Protein AF-A0A1V3WHT8-F1 (afdb_monomer_lite)

pLDDT: mean 90.33, std 12.04, range [51.59, 98.81]

Organism: Mycobacterium kansasii (NCBI:txid1768)

Structure (mmCIF, N/CA/C/O backbone):
data_AF-A0A1V3WHT8-F1
#
_entry.id   AF-A0A1V3WHT8-F1
#
loop_
_atom_site.group_PDB
_atom_site.id
_atom_site.type_symbol
_atom_site.label_atom_id
_atom_site.label_alt_id
_atom_site.label_comp_id
_atom_site.label_asym_id
_atom_site.label_entity_id
_atom_site.label_seq_id
_atom_site.pdbx_PDB_ins_code
_atom_site.Cartn_x
_atom_site.Cartn_y
_atom_site.Cartn_z
_atom_site.occupancy
_atom_site.B_iso_or_equiv
_atom_site.auth_seq_id
_atom_site.auth_comp_id
_atom_site.auth_asym_id
_atom_site.auth_atom_id
_atom_site.pdbx_PDB_model_num
ATOM 1 N N . MET A 1 1 ? -12.324 -12.374 7.167 1.00 54.53 1 MET A N 1
ATOM 2 C CA . MET A 1 1 ? -12.277 -11.087 7.893 1.00 54.53 1 MET A CA 1
ATOM 3 C C . MET A 1 1 ? -10.831 -10.645 7.962 1.00 54.53 1 MET A C 1
ATOM 5 O O . MET A 1 1 ? -9.993 -11.457 8.334 1.00 54.53 1 MET A O 1
ATOM 9 N N . ALA A 1 2 ? -10.518 -9.416 7.570 1.00 68.50 2 ALA A N 1
ATOM 10 C CA . ALA A 1 2 ? -9.172 -8.883 7.746 1.00 68.50 2 ALA A CA 1
ATOM 11 C C . ALA A 1 2 ? -8.991 -8.393 9.192 1.00 68.50 2 ALA A C 1
ATOM 13 O O . ALA A 1 2 ? -9.938 -7.889 9.800 1.00 68.50 2 ALA A O 1
ATOM 14 N N . GLN A 1 3 ? -7.794 -8.584 9.754 1.00 77.38 3 GLN A N 1
ATOM 15 C CA . GLN A 1 3 ? -7.547 -8.518 11.205 1.00 77.38 3 GLN A CA 1
ATOM 16 C C . GLN A 1 3 ? -7.968 -7.191 11.863 1.00 77.38 3 GLN A C 1
ATOM 18 O O . GLN A 1 3 ? -8.355 -7.186 13.024 1.00 77.38 3 GLN A O 1
ATOM 23 N N . THR A 1 4 ? -7.981 -6.085 11.115 1.00 83.62 4 THR A N 1
ATOM 24 C CA . THR A 1 4 ? -8.349 -4.747 11.613 1.00 83.62 4 THR A CA 1
ATOM 25 C C . THR A 1 4 ? -9.849 -4.436 11.565 1.00 83.62 4 THR A C 1
ATOM 27 O O . THR A 1 4 ? -10.257 -3.350 11.955 1.00 83.62 4 THR A O 1
ATOM 30 N N . THR A 1 5 ? -10.683 -5.365 11.083 1.00 86.00 5 THR A N 1
ATOM 31 C CA . THR A 1 5 ? -12.138 -5.154 10.895 1.00 86.00 5 THR A CA 1
ATOM 32 C C . THR A 1 5 ? -13.016 -6.013 11.794 1.00 86.00 5 THR A C 1
ATOM 34 O O . THR A 1 5 ? -14.228 -5.845 11.797 1.00 86.00 5 THR A O 1
ATOM 37 N N . ALA A 1 6 ? -12.418 -6.919 12.567 1.00 82.50 6 ALA A N 1
ATOM 38 C CA . ALA A 1 6 ? -13.117 -7.781 13.519 1.00 82.50 6 ALA A CA 1
ATOM 39 C C . ALA A 1 6 ? -12.771 -7.385 14.963 1.00 82.50 6 ALA A C 1
ATOM 41 O O . ALA A 1 6 ? -12.422 -8.229 15.786 1.00 82.50 6 ALA A O 1
ATOM 42 N N . PHE A 1 7 ? -12.796 -6.082 15.244 1.00 85.06 7 PHE A N 1
ATOM 43 C CA . PHE A 1 7 ? -12.471 -5.547 16.559 1.00 85.06 7 PHE A CA 1
ATOM 44 C C . PHE A 1 7 ? -13.692 -5.657 17.480 1.00 85.06 7 PHE A C 1
ATOM 46 O O . PHE A 1 7 ? -14.740 -5.080 17.200 1.00 85.06 7 PHE A O 1
ATOM 53 N N . ALA A 1 8 ? -13.570 -6.423 18.562 1.00 90.31 8 ALA A N 1
ATOM 54 C CA . ALA A 1 8 ? -14.636 -6.570 19.547 1.00 90.31 8 ALA A CA 1
ATOM 55 C C . ALA A 1 8 ? -14.677 -5.367 20.503 1.00 90.31 8 ALA A C 1
ATOM 57 O O . ALA A 1 8 ? -13.639 -4.799 20.842 1.00 90.31 8 ALA A O 1
ATOM 58 N N . ALA A 1 9 ? -15.874 -5.005 20.971 1.00 92.56 9 ALA A N 1
ATOM 59 C CA . ALA A 1 9 ? -16.027 -4.015 22.033 1.00 92.56 9 ALA A CA 1
ATOM 60 C C . ALA A 1 9 ? -15.385 -4.521 23.335 1.00 92.56 9 ALA A C 1
ATOM 62 O O . ALA A 1 9 ? -15.534 -5.689 23.696 1.00 92.56 9 ALA A O 1
ATOM 63 N N . ALA A 1 10 ? -14.673 -3.639 24.039 1.00 93.12 10 ALA A N 1
ATOM 64 C CA . ALA A 1 10 ? -13.989 -3.982 25.290 1.00 93.12 10 ALA A CA 1
ATOM 65 C C . ALA A 1 10 ? -14.962 -4.196 26.466 1.00 93.12 10 ALA A C 1
ATOM 67 O O . ALA A 1 10 ? -14.644 -4.912 27.413 1.00 93.12 10 ALA A O 1
ATOM 68 N N . GLY A 1 11 ? -16.146 -3.589 26.388 1.00 92.94 11 GLY A N 1
ATOM 69 C CA . GLY A 1 11 ? -17.230 -3.692 27.356 1.00 92.94 11 GLY A CA 1
ATOM 70 C C . GLY A 1 11 ? -18.595 -3.710 26.669 1.00 92.94 11 GLY A C 1
ATOM 71 O O . GLY A 1 11 ? -18.702 -3.497 25.461 1.00 92.94 11 GLY A O 1
ATOM 72 N N . ALA A 1 12 ? -19.641 -3.982 27.451 1.00 94.94 12 ALA A N 1
ATOM 73 C CA . ALA A 1 12 ? -21.026 -4.020 26.973 1.00 94.94 12 ALA A CA 1
ATOM 74 C C . ALA A 1 12 ? -21.687 -2.630 26.894 1.00 94.94 12 ALA A C 1
ATOM 76 O O . ALA A 1 12 ? -22.847 -2.523 26.502 1.00 94.94 12 ALA A O 1
ATOM 77 N N . ASP A 1 13 ? -20.979 -1.580 27.305 1.00 97.62 13 ASP A N 1
ATOM 78 C CA . ASP A 1 13 ? -21.473 -0.212 27.276 1.00 97.62 13 ASP A CA 1
ATOM 79 C C . ASP A 1 13 ? -21.450 0.383 25.858 1.00 97.62 13 ASP A C 1
ATOM 81 O O . ASP A 1 13 ? -20.706 -0.037 24.965 1.00 97.62 13 ASP A O 1
ATOM 85 N N . GLU A 1 14 ? -22.277 1.404 25.663 1.00 96.38 14 GLU A N 1
ATOM 86 C CA . GLU A 1 14 ? -22.441 2.087 24.381 1.00 96.38 14 GLU A CA 1
ATOM 87 C C . GLU A 1 14 ? -21.165 2.790 23.895 1.00 96.38 14 GLU A C 1
ATOM 89 O O . GLU A 1 14 ? -20.935 2.869 22.687 1.00 96.38 14 GLU A O 1
ATOM 94 N N . VAL A 1 15 ? -20.298 3.246 24.806 1.00 97.31 15 VAL A N 1
ATOM 95 C CA . VAL A 1 15 ? -19.038 3.912 24.448 1.00 97.31 15 VAL A CA 1
ATOM 96 C C . VAL A 1 15 ? -18.055 2.886 23.890 1.00 97.31 15 VAL A C 1
ATOM 98 O O . VAL A 1 15 ? -17.481 3.103 22.821 1.00 97.31 15 VAL A O 1
ATOM 101 N N . SER A 1 16 ? -17.915 1.730 24.540 1.00 97.69 16 SER A N 1
ATOM 102 C CA . SER A 1 16 ? -17.114 0.607 24.042 1.00 97.69 16 SER A CA 1
ATOM 103 C C . SER A 1 16 ? -17.590 0.123 22.670 1.00 97.69 16 SER A C 1
ATOM 105 O O . SER A 1 16 ? -16.765 -0.135 21.788 1.00 97.69 16 SER A O 1
ATOM 107 N N . ALA A 1 17 ? -18.908 0.037 22.460 1.00 95.94 17 ALA A N 1
ATOM 108 C CA . ALA A 1 17 ? -19.484 -0.326 21.166 1.00 95.94 17 ALA A CA 1
ATOM 109 C C . ALA A 1 17 ? -19.181 0.724 20.081 1.00 95.94 17 ALA A C 1
ATOM 111 O O . ALA A 1 17 ? -18.767 0.368 18.974 1.00 95.94 17 ALA A O 1
ATOM 112 N N . ALA A 1 18 ? -19.322 2.014 20.401 1.00 96.44 18 ALA A N 1
ATOM 113 C CA . ALA A 1 18 ? -19.026 3.106 19.476 1.00 96.44 18 ALA A CA 1
ATOM 114 C C . ALA A 1 18 ? -17.539 3.153 19.083 1.00 96.44 18 ALA A C 1
ATOM 116 O O . ALA A 1 18 ? -17.216 3.331 17.907 1.00 96.44 18 ALA A O 1
ATOM 117 N N . ILE A 1 19 ? -16.629 2.935 20.038 1.00 95.94 19 ILE A N 1
ATOM 118 C CA . ILE A 1 19 ? -15.185 2.868 19.777 1.00 95.94 19 ILE A CA 1
ATOM 119 C C . ILE A 1 19 ? -14.858 1.688 18.853 1.00 95.94 19 ILE A C 1
ATOM 121 O O . ILE A 1 19 ? -14.114 1.856 17.884 1.00 95.94 19 ILE A O 1
ATOM 125 N N . ALA A 1 20 ? -15.434 0.507 19.102 1.00 95.50 20 ALA A N 1
ATOM 126 C CA . ALA A 1 20 ? -15.217 -0.654 18.243 1.00 95.50 20 ALA A CA 1
ATOM 127 C C . ALA A 1 20 ? -15.707 -0.413 16.807 1.00 95.50 20 ALA A C 1
ATOM 129 O O . ALA A 1 20 ? -14.977 -0.683 15.850 1.00 95.50 20 ALA A O 1
ATOM 130 N N . ALA A 1 21 ? -16.895 0.180 16.652 1.00 94.31 21 ALA A N 1
ATOM 131 C CA . ALA A 1 21 ? -17.439 0.547 15.348 1.00 94.31 21 ALA A CA 1
ATOM 132 C C . ALA A 1 21 ? -16.556 1.573 14.612 1.00 94.31 21 ALA A C 1
ATOM 134 O O . ALA A 1 21 ? -16.313 1.429 13.412 1.00 94.31 21 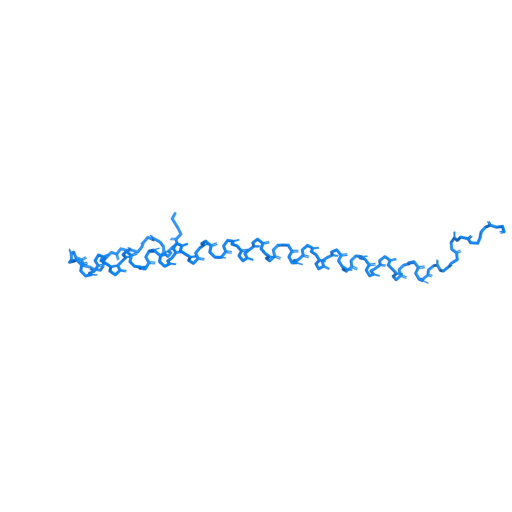ALA A O 1
ATOM 135 N N . PHE A 1 22 ? -16.021 2.571 15.325 1.00 95.06 22 PHE A N 1
ATOM 136 C CA . PHE A 1 22 ? -15.096 3.555 14.759 1.00 95.06 22 PHE A CA 1
ATOM 137 C C . PHE A 1 22 ? -13.836 2.892 14.185 1.00 95.06 22 PHE A C 1
ATOM 139 O O . PHE A 1 22 ? -13.474 3.138 13.030 1.00 95.06 22 PHE A O 1
ATOM 146 N N . PHE A 1 23 ? -13.185 2.013 14.954 1.00 94.81 23 PHE A N 1
ATOM 147 C CA . PHE A 1 23 ? -11.981 1.321 14.488 1.00 94.81 23 PHE A CA 1
ATOM 148 C C . PHE A 1 23 ? -12.268 0.340 13.354 1.00 94.81 23 PHE A C 1
ATOM 150 O O . PHE A 1 23 ? -11.469 0.247 12.423 1.00 94.81 23 PHE A O 1
ATOM 157 N N . GLN A 1 24 ? -13.416 -0.338 13.373 1.00 94.50 24 GLN A N 1
ATOM 158 C CA . GLN A 1 24 ? -13.831 -1.188 12.263 1.00 94.50 24 GLN A CA 1
ATOM 159 C C . GLN A 1 24 ? -13.999 -0.378 10.971 1.00 94.50 24 GLN A C 1
ATOM 161 O O . GLN A 1 24 ? -13.472 -0.777 9.930 1.00 94.50 24 GLN A O 1
ATOM 166 N N . GLN A 1 25 ? -14.659 0.783 11.032 1.00 94.62 25 GLN A N 1
ATOM 167 C CA . GLN A 1 25 ? -14.801 1.665 9.871 1.00 94.62 25 GLN A CA 1
ATOM 168 C C . GLN A 1 25 ? -13.441 2.172 9.377 1.00 94.62 25 GLN A C 1
ATOM 170 O O . GLN A 1 25 ? -13.183 2.196 8.171 1.00 94.62 25 GLN A O 1
ATOM 175 N N . HIS A 1 26 ? -12.538 2.528 10.295 1.00 95.62 26 HIS A N 1
ATOM 176 C CA . HIS A 1 26 ? -11.173 2.904 9.941 1.00 95.62 26 HIS A CA 1
ATOM 177 C C . HIS A 1 26 ? -10.424 1.753 9.248 1.00 95.62 26 HIS A C 1
ATOM 179 O O . HIS A 1 26 ? -9.791 1.965 8.214 1.00 95.62 26 HIS A O 1
ATOM 185 N N . GLY A 1 27 ? -10.546 0.525 9.760 1.00 94.56 27 GLY A N 1
ATOM 186 C CA . GLY A 1 27 ? -9.946 -0.673 9.174 1.00 94.56 27 GLY A CA 1
ATOM 187 C C . GLY A 1 27 ? -10.461 -0.981 7.765 1.00 94.56 27 GLY A C 1
ATOM 188 O O . GLY A 1 27 ? -9.668 -1.353 6.898 1.00 94.56 27 GLY A O 1
ATOM 189 N N . LEU A 1 28 ? -11.759 -0.780 7.511 1.00 95.12 28 LEU A N 1
ATOM 190 C CA . LEU A 1 28 ? -12.355 -0.920 6.177 1.00 95.12 28 LEU A CA 1
ATOM 191 C C . LEU A 1 28 ? -11.804 0.128 5.203 1.00 95.12 28 LEU A C 1
ATOM 193 O O . LEU A 1 28 ? -11.370 -0.222 4.105 1.00 95.12 28 LEU A O 1
ATOM 197 N N . ASN A 1 29 ? -11.755 1.396 5.621 1.00 95.44 29 ASN A N 1
ATOM 198 C CA . ASN A 1 29 ? -11.203 2.480 4.807 1.00 95.44 29 ASN A CA 1
ATOM 199 C C . ASN A 1 29 ? -9.722 2.243 4.483 1.00 95.44 29 ASN A C 1
ATOM 201 O O . ASN A 1 29 ? -9.304 2.413 3.337 1.00 95.44 29 ASN A O 1
ATOM 205 N N . TYR A 1 30 ? -8.940 1.807 5.474 1.00 96.06 30 TYR A N 1
ATOM 206 C CA . TYR A 1 30 ? -7.536 1.459 5.282 1.00 96.06 30 TYR A CA 1
ATOM 207 C C . TYR A 1 30 ? -7.381 0.345 4.245 1.00 96.06 30 TYR A C 1
ATOM 209 O O . TYR A 1 30 ? -6.604 0.492 3.309 1.00 96.06 30 TYR A O 1
ATOM 217 N N . GLN A 1 31 ? -8.163 -0.734 4.341 1.00 95.94 31 GLN A N 1
ATOM 218 C CA . GLN A 1 31 ? -8.091 -1.831 3.372 1.00 95.94 31 GLN A CA 1
ATOM 219 C C . GLN A 1 31 ? -8.485 -1.409 1.958 1.00 95.94 31 GLN A C 1
ATOM 221 O O . GLN A 1 31 ? -7.820 -1.805 1.000 1.00 95.94 31 GLN A O 1
ATOM 226 N N . ALA A 1 32 ? -9.521 -0.579 1.816 1.00 95.56 32 ALA A N 1
ATOM 227 C CA . ALA A 1 32 ? -9.915 -0.038 0.521 1.00 95.56 32 ALA A CA 1
ATOM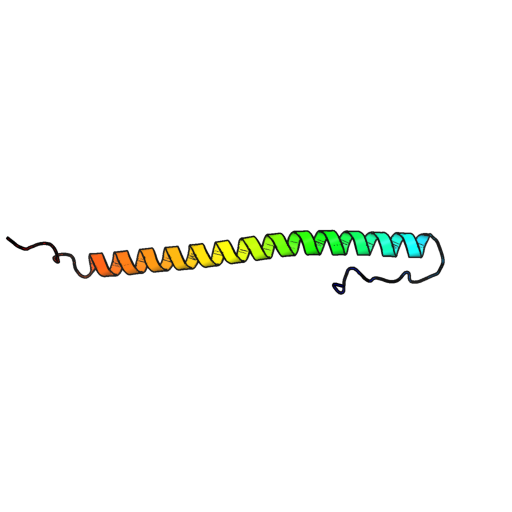 228 C C . ALA A 1 32 ? -8.794 0.814 -0.101 1.00 95.56 32 ALA A C 1
ATOM 230 O O . ALA A 1 32 ? -8.539 0.725 -1.304 1.00 95.56 32 ALA A O 1
ATOM 231 N N . LEU A 1 33 ? -8.092 1.612 0.708 1.00 97.25 33 LEU A N 1
ATOM 232 C CA . LEU A 1 33 ? -6.936 2.387 0.260 1.00 97.25 33 LEU A CA 1
ATOM 233 C C . LEU A 1 33 ? -5.738 1.488 -0.080 1.00 97.25 33 LEU A C 1
ATOM 235 O O . LEU A 1 33 ? -5.102 1.681 -1.114 1.00 97.25 33 LEU A O 1
ATOM 239 N N . SER A 1 34 ? -5.441 0.479 0.741 1.00 96.94 34 SER A N 1
ATOM 240 C CA . SER A 1 34 ? -4.353 -0.472 0.484 1.00 96.94 34 SER A CA 1
ATOM 241 C C . SER A 1 34 ? -4.568 -1.261 -0.808 1.00 96.94 34 SER A C 1
ATOM 243 O O . SER A 1 34 ? -3.610 -1.489 -1.541 1.00 96.94 34 SER A O 1
ATOM 245 N N . ALA A 1 35 ? -5.810 -1.634 -1.129 1.00 96.94 35 ALA A N 1
ATOM 246 C CA . ALA A 1 35 ? -6.135 -2.286 -2.396 1.00 96.94 35 ALA A CA 1
ATOM 247 C C . ALA A 1 35 ? -5.829 -1.379 -3.602 1.00 96.94 35 ALA A C 1
ATOM 249 O O . ALA A 1 35 ? -5.225 -1.825 -4.578 1.00 96.94 35 ALA A O 1
ATOM 250 N N . GLN A 1 36 ? -6.176 -0.090 -3.513 1.00 98.44 36 GLN A N 1
ATOM 251 C CA . GLN A 1 36 ? -5.839 0.903 -4.541 1.00 98.44 36 GLN A CA 1
ATOM 252 C C . GLN A 1 36 ? -4.323 1.092 -4.667 1.00 98.44 36 GLN A C 1
ATOM 254 O O . GLN A 1 36 ? -3.791 1.094 -5.776 1.00 98.44 36 GLN A O 1
ATOM 259 N N . ALA A 1 37 ? -3.612 1.181 -3.541 1.00 98.38 37 ALA A N 1
ATOM 260 C CA . ALA A 1 37 ? -2.158 1.297 -3.524 1.00 98.38 37 ALA A CA 1
ATOM 261 C C . ALA A 1 37 ? -1.471 0.069 -4.148 1.00 98.38 37 ALA A C 1
ATOM 263 O O . ALA A 1 37 ? -0.518 0.224 -4.908 1.00 98.38 37 ALA A O 1
ATOM 264 N N . ALA A 1 38 ? -1.973 -1.141 -3.888 1.00 98.62 38 ALA A N 1
ATOM 265 C CA . ALA A 1 38 ? -1.460 -2.366 -4.498 1.00 98.62 38 ALA A CA 1
ATOM 266 C C . ALA A 1 38 ? -1.683 -2.388 -6.020 1.00 98.62 38 ALA A C 1
ATOM 268 O O . ALA A 1 38 ? -0.778 -2.748 -6.773 1.00 98.62 38 ALA A O 1
ATOM 269 N N . ALA A 1 39 ? -2.857 -1.953 -6.490 1.00 98.62 39 ALA A N 1
ATOM 270 C CA . ALA A 1 39 ? -3.135 -1.834 -7.921 1.00 98.62 39 ALA A CA 1
ATOM 271 C C . ALA A 1 39 ? -2.199 -0.821 -8.602 1.00 98.62 39 ALA A C 1
ATOM 273 O O . ALA A 1 39 ? -1.610 -1.126 -9.641 1.00 98.62 39 ALA A O 1
ATOM 274 N N . PHE A 1 40 ? -2.001 0.345 -7.982 1.00 98.62 40 PHE A N 1
ATOM 275 C CA . PHE A 1 40 ? -1.040 1.345 -8.443 1.00 98.62 40 PHE A CA 1
ATOM 276 C C . PHE A 1 40 ? 0.388 0.788 -8.483 1.00 98.62 40 PHE A C 1
ATOM 278 O O . PHE A 1 40 ? 1.078 0.937 -9.488 1.00 98.62 40 PHE A O 1
ATOM 285 N N . HIS A 1 41 ? 0.826 0.108 -7.419 1.00 98.81 41 HIS A N 1
ATOM 286 C CA . HIS A 1 41 ? 2.158 -0.490 -7.350 1.00 98.81 41 HIS A CA 1
ATOM 287 C C . HIS A 1 41 ? 2.394 -1.479 -8.500 1.00 98.81 41 HIS A C 1
ATOM 289 O O . HIS A 1 41 ? 3.434 -1.426 -9.154 1.00 98.81 41 HIS A O 1
ATOM 295 N N . ASN A 1 42 ? 1.407 -2.325 -8.808 1.00 98.75 42 ASN A N 1
ATOM 296 C CA . ASN A 1 42 ? 1.493 -3.259 -9.930 1.00 98.75 42 ASN A CA 1
ATOM 297 C C . ASN A 1 42 ? 1.661 -2.533 -11.273 1.00 98.75 42 ASN A C 1
ATOM 299 O O . ASN A 1 42 ? 2.521 -2.911 -12.067 1.00 98.75 42 ASN A O 1
ATOM 303 N N . GLN A 1 43 ? 0.885 -1.473 -11.520 1.00 98.75 43 GLN A N 1
ATOM 304 C CA . GLN A 1 43 ? 1.013 -0.666 -12.739 1.00 98.75 43 GLN A CA 1
ATOM 305 C C . GLN A 1 43 ? 2.371 0.039 -12.820 1.00 98.75 43 GLN A C 1
ATOM 307 O O . GLN A 1 43 ? 3.002 0.058 -13.875 1.00 98.75 43 GLN A O 1
ATOM 312 N N . PHE A 1 44 ? 2.846 0.582 -11.699 1.00 98.69 44 PHE A N 1
ATOM 313 C CA . PHE A 1 44 ? 4.155 1.218 -11.611 1.00 98.69 44 PHE A CA 1
ATOM 314 C C . PHE A 1 44 ? 5.275 0.249 -12.001 1.00 98.69 44 PHE A C 1
ATOM 316 O O . PHE A 1 44 ? 6.097 0.572 -12.858 1.00 98.69 44 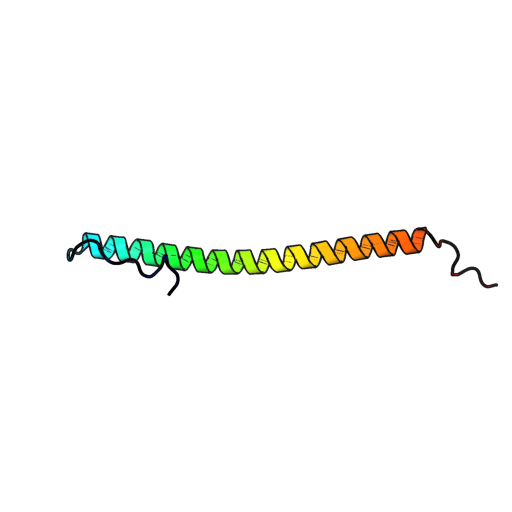PHE A O 1
ATOM 323 N N . VAL A 1 45 ? 5.278 -0.959 -11.428 1.00 98.81 45 VAL A N 1
ATOM 324 C CA . VAL A 1 45 ? 6.294 -1.979 -11.720 1.00 98.81 45 VAL A CA 1
ATOM 325 C C . VAL A 1 45 ? 6.221 -2.439 -13.179 1.00 98.81 45 VAL A C 1
ATOM 327 O O . VAL A 1 45 ? 7.258 -2.566 -13.826 1.00 98.81 45 VAL A O 1
ATOM 330 N N . GLN A 1 46 ? 5.020 -2.629 -13.735 1.00 98.75 46 GLN A N 1
ATOM 331 C CA . GLN A 1 46 ? 4.853 -2.975 -15.153 1.00 98.75 46 GLN A CA 1
ATOM 332 C C . GLN A 1 46 ? 5.444 -1.905 -16.078 1.00 98.75 46 GLN A C 1
ATOM 334 O O . GLN A 1 46 ? 6.214 -2.227 -16.984 1.00 98.75 46 GLN A O 1
ATOM 339 N N . ASN A 1 47 ? 5.142 -0.632 -15.819 1.00 98.69 47 ASN A N 1
ATOM 340 C CA . ASN A 1 47 ? 5.665 0.482 -16.608 1.00 98.69 47 ASN A CA 1
ATOM 341 C C . ASN A 1 47 ? 7.186 0.616 -16.470 1.00 98.69 47 ASN A C 1
ATOM 343 O O . ASN A 1 47 ? 7.870 0.882 -17.458 1.00 98.69 47 ASN A O 1
ATOM 347 N N . LEU A 1 48 ? 7.726 0.389 -15.270 1.00 98.69 48 LEU A N 1
ATOM 348 C CA . LEU A 1 48 ? 9.166 0.399 -15.023 1.00 98.69 48 LEU A CA 1
ATOM 349 C C . LEU A 1 48 ? 9.887 -0.671 -15.857 1.00 98.69 48 LEU A C 1
ATOM 351 O O . LEU A 1 48 ? 10.887 -0.369 -16.508 1.00 98.69 48 LEU A O 1
ATOM 355 N N . PHE A 1 49 ? 9.360 -1.899 -15.890 1.00 98.62 49 PHE A N 1
ATOM 356 C CA . PHE A 1 49 ? 9.916 -2.966 -16.725 1.00 98.62 49 PHE A CA 1
ATOM 357 C C . PHE A 1 49 ? 9.794 -2.663 -18.220 1.00 98.62 49 PHE A C 1
ATOM 359 O O . PHE A 1 49 ? 10.758 -2.867 -18.958 1.00 98.62 49 PHE A O 1
ATOM 366 N N . GLY A 1 50 ? 8.653 -2.127 -18.665 1.00 98.44 50 GLY A N 1
ATOM 367 C CA . GLY A 1 50 ? 8.475 -1.692 -20.052 1.00 98.44 50 GLY A CA 1
ATOM 368 C C . GLY A 1 50 ? 9.492 -0.620 -20.460 1.00 98.44 50 GLY A C 1
ATOM 369 O O . GLY A 1 50 ? 10.102 -0.715 -21.523 1.00 98.44 50 GLY A O 1
ATOM 370 N N . GLY A 1 51 ? 9.750 0.354 -19.583 1.00 98.19 51 GLY A N 1
ATOM 371 C CA . GLY A 1 51 ? 10.781 1.372 -19.790 1.00 98.19 51 GLY A CA 1
ATOM 372 C C . GLY A 1 51 ? 12.186 0.775 -19.887 1.00 98.19 51 GLY A C 1
ATOM 373 O O . GLY A 1 51 ? 12.923 1.089 -20.821 1.00 98.19 51 GLY A O 1
ATOM 374 N N . ALA A 1 52 ? 12.548 -0.135 -18.978 1.00 98.12 52 ALA A N 1
ATOM 375 C CA . ALA A 1 52 ? 13.840 -0.823 -19.020 1.00 98.12 52 ALA A CA 1
ATOM 376 C C . ALA A 1 52 ? 14.035 -1.613 -20.328 1.00 98.12 52 ALA A C 1
ATOM 378 O O . ALA A 1 52 ? 15.109 -1.563 -20.930 1.00 98.12 52 ALA A O 1
ATOM 379 N N . GLN A 1 53 ? 12.988 -2.290 -20.809 1.00 98.06 53 GLN A N 1
ATOM 380 C CA . GLN A 1 53 ? 13.016 -2.997 -22.089 1.00 98.06 53 GLN A CA 1
ATOM 381 C C . GLN A 1 53 ? 13.188 -2.039 -23.274 1.00 98.06 53 GLN A C 1
ATOM 383 O O . GLN A 1 53 ? 13.955 -2.336 -24.191 1.00 98.06 53 GLN A O 1
ATOM 388 N N . ALA A 1 54 ? 12.518 -0.883 -23.254 1.00 97.44 54 ALA A N 1
ATOM 389 C CA . ALA A 1 54 ? 12.660 0.129 -24.295 1.00 97.44 54 ALA A CA 1
ATOM 390 C C . ALA A 1 54 ? 14.110 0.631 -24.384 1.00 97.44 54 ALA A C 1
ATOM 392 O O . ALA A 1 54 ? 14.685 0.635 -25.473 1.00 97.44 54 ALA A O 1
ATOM 393 N N . TYR A 1 55 ? 14.735 0.949 -23.247 1.00 96.75 55 TYR A N 1
ATOM 394 C CA . TYR A 1 55 ? 16.150 1.327 -23.205 1.00 96.75 55 TYR A CA 1
ATOM 395 C C . TYR A 1 55 ? 17.068 0.211 -23.708 1.00 96.75 55 TYR A C 1
ATOM 397 O O . TYR A 1 55 ? 17.916 0.466 -24.557 1.00 96.75 55 TYR A O 1
ATOM 405 N N . ALA A 1 56 ? 16.862 -1.035 -23.273 1.00 95.62 56 ALA A N 1
ATOM 406 C CA . ALA A 1 56 ? 17.649 -2.167 -23.763 1.00 95.62 56 ALA A CA 1
ATOM 407 C C . ALA A 1 56 ? 17.523 -2.354 -25.288 1.00 95.62 56 ALA A C 1
ATOM 409 O O . ALA A 1 56 ? 18.508 -2.644 -25.964 1.00 95.62 56 ALA A O 1
ATOM 410 N N . SER A 1 57 ? 16.325 -2.151 -25.849 1.00 94.31 57 SER A N 1
ATOM 411 C CA . SER A 1 57 ? 16.110 -2.219 -27.299 1.00 94.31 57 SER A CA 1
ATOM 412 C C . SER A 1 57 ? 16.798 -1.079 -28.056 1.00 94.31 57 SER A C 1
ATOM 414 O O . SER A 1 57 ? 17.344 -1.305 -29.136 1.00 94.31 57 SER A O 1
ATOM 416 N N . ALA A 1 58 ? 16.822 0.126 -27.476 1.00 93.62 58 ALA A N 1
ATOM 417 C CA . ALA A 1 58 ? 17.500 1.281 -28.050 1.00 93.62 58 ALA A CA 1
ATOM 418 C C . ALA A 1 58 ? 19.023 1.085 -28.058 1.00 93.62 58 ALA A C 1
ATOM 420 O O . ALA A 1 58 ? 19.654 1.310 -29.088 1.00 93.62 58 ALA A O 1
ATOM 421 N N . GLU A 1 59 ? 19.597 0.591 -26.957 1.00 92.62 59 GLU A N 1
ATOM 422 C CA . GLU A 1 59 ? 21.018 0.230 -26.864 1.00 92.62 59 GLU A CA 1
ATOM 423 C C . GLU A 1 59 ? 21.393 -0.843 -27.898 1.00 92.62 59 GLU A C 1
ATOM 425 O O . GLU A 1 59 ? 22.382 -0.701 -28.614 1.00 92.62 59 GLU A O 1
ATOM 430 N N . ALA A 1 60 ? 20.571 -1.886 -28.063 1.00 91.25 60 ALA A N 1
ATOM 431 C CA . ALA A 1 60 ? 20.808 -2.920 -29.071 1.00 91.25 60 ALA A CA 1
ATOM 432 C C . ALA A 1 60 ? 20.758 -2.374 -30.513 1.00 91.25 60 ALA A C 1
ATOM 434 O O . ALA A 1 60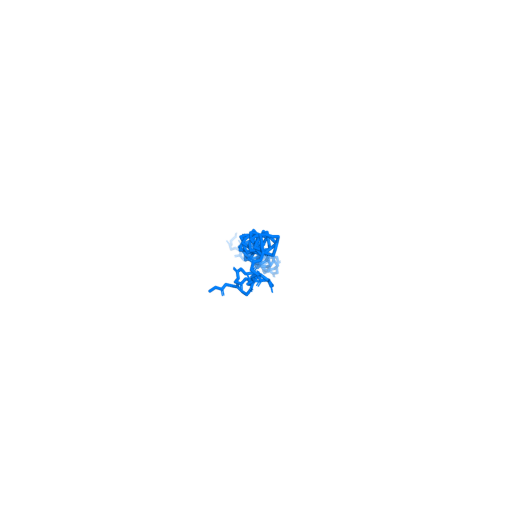 ? 21.570 -2.767 -31.353 1.00 91.25 60 ALA A O 1
ATOM 435 N N . ALA A 1 61 ? 19.828 -1.458 -30.805 1.00 88.81 61 ALA A N 1
ATOM 436 C CA . ALA A 1 61 ? 19.739 -0.798 -32.106 1.00 88.81 61 ALA A CA 1
ATOM 437 C C . ALA A 1 61 ? 20.938 0.131 -32.365 1.00 88.81 61 ALA A C 1
ATOM 439 O O . ALA A 1 61 ? 21.489 0.129 -33.465 1.00 88.81 61 ALA A O 1
ATOM 440 N N . ALA A 1 62 ? 21.376 0.882 -31.352 1.00 86.88 62 ALA A N 1
ATOM 441 C CA . ALA A 1 62 ? 22.548 1.751 -31.433 1.00 86.88 62 ALA A CA 1
ATOM 442 C C . ALA A 1 62 ? 23.857 0.957 -31.591 1.00 86.88 62 ALA A C 1
ATOM 444 O O . ALA A 1 62 ? 24.742 1.384 -32.331 1.00 86.88 62 ALA A O 1
ATOM 445 N N . ALA A 1 63 ? 23.965 -0.212 -30.949 1.00 86.06 63 ALA A N 1
ATOM 446 C CA . ALA A 1 63 ? 25.111 -1.115 -31.058 1.00 86.06 63 ALA A CA 1
ATOM 447 C C . ALA A 1 63 ? 25.209 -1.821 -32.423 1.00 86.06 63 ALA A C 1
ATOM 449 O O . ALA A 1 63 ? 26.284 -2.300 -32.787 1.00 86.06 63 ALA A O 1
ATOM 450 N N . ASN A 1 64 ? 24.122 -1.858 -33.202 1.00 74.00 64 ASN A N 1
ATOM 451 C CA . ASN A 1 64 ? 24.129 -2.332 -34.585 1.00 74.00 64 ASN A CA 1
ATOM 452 C C . ASN A 1 64 ? 23.662 -1.232 -35.561 1.00 74.00 64 ASN A C 1
ATOM 454 O O . ASN A 1 64 ? 22.601 -1.358 -36.185 1.00 74.00 64 ASN A O 1
ATOM 458 N N . PRO A 1 65 ? 24.458 -0.158 -35.733 1.00 66.19 65 PRO A N 1
ATOM 459 C CA . PRO A 1 65 ? 24.051 1.036 -36.473 1.00 66.19 65 PRO A CA 1
ATOM 460 C C . PRO A 1 65 ? 23.860 0.790 -37.980 1.00 66.19 65 PRO A C 1
ATOM 462 O O . PRO A 1 65 ? 23.345 1.655 -38.682 1.00 66.19 65 PRO A O 1
ATOM 465 N N . CYS A 1 66 ? 24.253 -0.383 -38.495 1.00 67.06 66 CYS A N 1
ATOM 466 C CA . CYS A 1 66 ? 24.315 -0.676 -39.925 1.00 67.06 66 CYS A CA 1
ATOM 467 C C . CYS A 1 66 ? 23.690 -2.039 -40.291 1.00 67.06 66 CYS A C 1
ATOM 469 O O . CYS A 1 66 ? 24.299 -2.856 -40.970 1.00 67.06 66 CYS A O 1
ATOM 471 N N . SER A 1 67 ? 22.452 -2.299 -39.861 1.00 62.44 67 SER A N 1
ATOM 472 C CA . SER A 1 67 ? 21.647 -3.450 -40.332 1.00 62.44 67 SER A CA 1
ATOM 473 C C . SER A 1 67 ? 20.783 -3.137 -41.568 1.00 62.44 6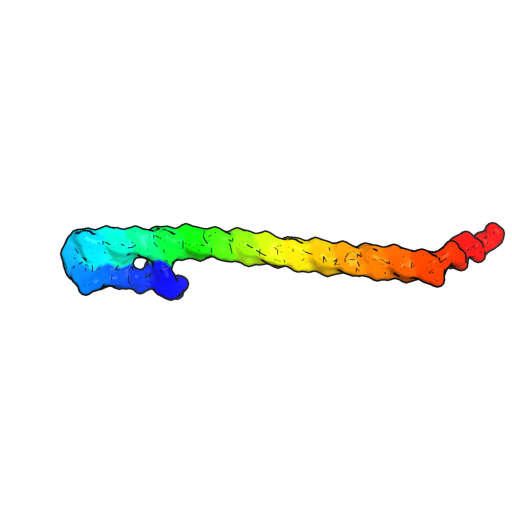7 SER A C 1
ATOM 475 O O . SER A 1 67 ? 20.094 -4.013 -42.085 1.00 62.44 67 SER A O 1
ATOM 477 N N . ARG A 1 68 ? 20.826 -1.885 -42.054 1.00 57.72 68 ARG A N 1
ATOM 478 C CA . ARG A 1 68 ? 20.095 -1.378 -43.232 1.00 57.72 68 ARG A CA 1
ATOM 479 C C . ARG A 1 68 ? 20.985 -0.892 -44.386 1.00 57.72 68 ARG A C 1
ATOM 481 O O . ARG A 1 68 ? 20.442 -0.436 -45.387 1.00 57.72 68 ARG A O 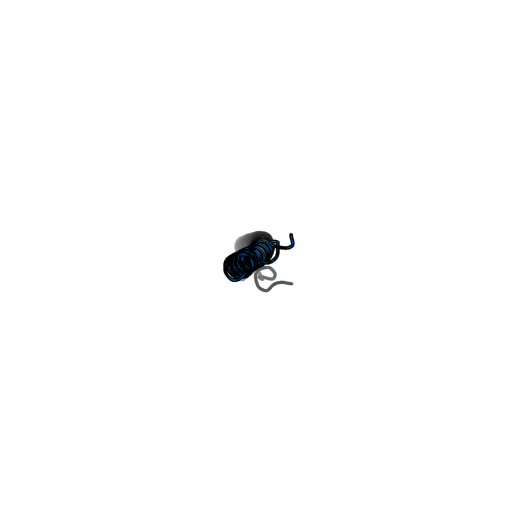1
ATOM 488 N N . CYS A 1 69 ? 22.312 -1.021 -44.303 1.00 62.50 69 CYS A N 1
ATOM 489 C CA . CYS A 1 69 ? 23.160 -0.909 -45.497 1.00 62.50 69 CYS A CA 1
ATOM 490 C C . CYS A 1 69 ? 23.099 -2.223 -46.276 1.00 62.50 69 CYS A C 1
ATOM 492 O O . CYS A 1 69 ? 23.959 -3.088 -46.134 1.00 62.50 69 CYS A O 1
ATOM 494 N N . SER A 1 70 ? 22.073 -2.386 -47.102 1.00 67.44 70 SER A N 1
ATOM 495 C CA . SER A 1 70 ? 22.147 -3.305 -48.232 1.00 67.44 70 SER A CA 1
ATOM 496 C C . SER A 1 70 ? 21.738 -2.556 -49.495 1.00 67.44 70 SER A C 1
ATOM 498 O O . SER A 1 70 ? 20.549 -2.289 -49.690 1.00 67.44 70 SER A O 1
ATOM 500 N N . THR A 1 71 ? 22.743 -2.331 -50.347 1.00 51.59 71 THR A N 1
ATOM 501 C CA . THR A 1 71 ? 22.777 -1.642 -51.655 1.00 51.59 71 THR A CA 1
ATOM 502 C C . THR A 1 71 ? 23.106 -0.157 -51.601 1.00 51.59 71 THR A C 1
ATOM 504 O O . THR A 1 71 ? 22.277 0.627 -51.094 1.00 51.59 71 THR A O 1
#

Radius of gyration: 26.44 Å; chains: 1; bounding box: 48×15×79 Å

Secondary structure (DSSP, 8-state):
--TTS-PPPSSSSHHHHHHHHHHHHHHHHHHHHHHHHHHHHHHHHHHHHHHHHHHHHHHHHHH-TTSS---

InterPro domains:
  IPR000084 PE-PGRS family, N-terminal [PF00934] (2-62)
  IPR038332 PPE superfamily [SSF140459] (2-52)

Sequence (71 aa):
MAQTTAFAAAGADEVSAAIAAFFQQHGLNYQALSAQAAAFHNQFVQNLFGGAQAYASAEAAAANPCSRCST

Foldseek 3Di:
DPPQQPFDQPDPDPVSVVVNVVSNVVVVVVVVVVVVVVVVVVVVVVVVVVVVVVVVVVVVCVVCVPPPPDD